Protein AF-A0A2P4SEN1-F1 (afdb_monomer_lite)

Foldseek 3Di:
DDPDDPVVVVVVVVVVVVVVVVVVVVVVVVVPPPPPCVLQPVVVVVLVVLLVVLLVVLCCVVPVVCCVVPVDHPVVCNVQVSLLRSLLVSLVVLVCLLCVLVVVLVVVCVVVVHPPDDDPPVSVSSNSSSVNSNVSSVVSVVVSVVSVVCVCVDPVVVVVVVVVVVVVD

Structure (mmCIF, N/CA/C/O backbone):
data_AF-A0A2P4SEN1-F1
#
_entry.id   AF-A0A2P4SEN1-F1
#
loop_
_atom_site.group_PDB
_atom_site.id
_atom_site.type_symbol
_atom_site.label_atom_id
_atom_site.label_alt_id
_atom_site.label_comp_id
_atom_site.label_asym_id
_atom_site.label_entity_id
_atom_site.label_seq_id
_atom_site.pdbx_PDB_ins_code
_atom_site.Cartn_x
_atom_site.Cartn_y
_atom_site.Cartn_z
_atom_site.occupancy
_atom_site.B_iso_or_equiv
_atom_site.auth_seq_id
_atom_site.auth_comp_id
_atom_site.auth_asym_id
_atom_site.auth_atom_id
_atom_site.pdbx_PDB_model_num
ATOM 1 N N . MET A 1 1 ? 15.070 -34.189 72.866 1.00 40.97 1 MET A N 1
ATOM 2 C CA . MET A 1 1 ? 15.063 -32.710 72.913 1.00 40.97 1 MET A CA 1
ATOM 3 C C . MET A 1 1 ? 16.280 -32.234 72.137 1.00 40.97 1 MET A C 1
ATOM 5 O O . MET A 1 1 ? 17.375 -32.249 72.677 1.00 40.97 1 MET A O 1
ATOM 9 N N . GLN A 1 2 ? 16.125 -31.965 70.842 1.00 49.47 2 GLN A N 1
ATOM 10 C CA . GLN A 1 2 ? 17.234 -31.568 69.974 1.00 49.47 2 GLN A CA 1
ATOM 11 C C . GLN A 1 2 ? 17.198 -30.042 69.887 1.00 49.47 2 GLN A C 1
ATOM 13 O O . GLN A 1 2 ? 16.281 -29.474 69.301 1.00 49.47 2 GLN A O 1
ATOM 18 N N . VAL A 1 3 ? 18.120 -29.394 70.599 1.00 51.97 3 VAL A N 1
ATOM 19 C CA . VAL A 1 3 ? 18.270 -27.937 70.616 1.00 51.97 3 VAL A CA 1
ATOM 20 C C . VAL A 1 3 ? 18.728 -27.529 69.222 1.00 51.97 3 VAL A C 1
ATOM 22 O O . VAL A 1 3 ? 19.874 -27.756 68.847 1.00 51.97 3 VAL A O 1
ATOM 25 N N . THR A 1 4 ? 17.808 -27.001 68.422 1.00 56.69 4 THR A N 1
ATOM 26 C CA . THR A 1 4 ? 18.120 -26.416 67.117 1.00 56.69 4 THR A CA 1
ATOM 27 C C . THR A 1 4 ? 19.054 -25.234 67.351 1.00 56.69 4 THR A C 1
ATOM 29 O O . THR A 1 4 ? 18.679 -24.268 68.021 1.00 56.69 4 THR A O 1
ATOM 32 N N . ASN A 1 5 ? 20.286 -25.339 66.857 1.00 60.53 5 ASN A N 1
ATOM 33 C CA . ASN A 1 5 ? 21.314 -24.328 67.048 1.00 60.53 5 ASN A CA 1
ATOM 34 C C . ASN A 1 5 ? 20.894 -23.019 66.344 1.00 60.53 5 ASN A C 1
ATOM 36 O O . ASN A 1 5 ? 20.576 -23.046 65.152 1.00 60.53 5 ASN A O 1
ATOM 40 N N . PRO A 1 6 ? 20.929 -21.857 67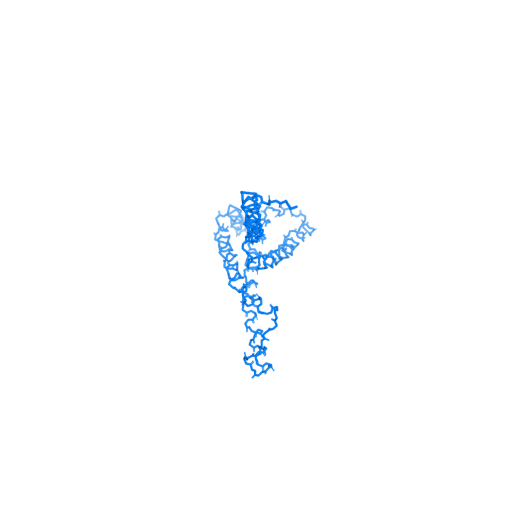.026 1.00 62.50 6 PRO A N 1
ATOM 41 C CA . PRO A 1 6 ? 20.552 -20.571 66.437 1.00 62.50 6 PRO A CA 1
ATOM 42 C C . PRO A 1 6 ? 21.274 -20.202 65.119 1.00 62.50 6 PRO A C 1
ATOM 44 O O . PRO A 1 6 ? 20.610 -19.632 64.250 1.00 62.50 6 PRO A O 1
ATOM 47 N N . PRO A 1 7 ? 22.569 -20.531 64.885 1.00 65.44 7 PRO A N 1
ATOM 48 C CA . PRO A 1 7 ? 23.217 -20.213 63.607 1.00 65.44 7 PRO A CA 1
ATOM 49 C C . PRO A 1 7 ? 22.663 -21.012 62.420 1.00 65.44 7 PRO A C 1
ATOM 51 O O . PRO A 1 7 ? 22.701 -20.533 61.291 1.00 65.44 7 PRO A O 1
ATOM 54 N N . GLU A 1 8 ? 22.124 -22.207 62.657 1.00 65.56 8 GLU A N 1
ATOM 55 C CA . GLU A 1 8 ? 21.628 -23.096 61.603 1.00 65.56 8 GLU A CA 1
ATOM 56 C C . GLU A 1 8 ? 20.273 -22.614 61.068 1.00 65.56 8 GLU A C 1
ATOM 58 O O . GLU A 1 8 ? 20.039 -22.592 59.861 1.00 65.56 8 GLU A O 1
ATOM 63 N N . VAL A 1 9 ? 19.420 -22.102 61.963 1.00 67.94 9 VAL A N 1
ATOM 64 C CA . VAL A 1 9 ? 18.144 -21.460 61.606 1.00 67.94 9 VAL A CA 1
ATOM 65 C C . VAL A 1 9 ? 18.388 -20.165 60.827 1.00 67.94 9 VAL A C 1
ATOM 67 O O . VAL A 1 9 ? 17.718 -19.909 59.827 1.00 67.94 9 VAL A O 1
ATOM 70 N N . ALA A 1 10 ? 19.385 -19.374 61.235 1.00 70.94 10 ALA A N 1
ATOM 71 C CA . ALA A 1 10 ? 19.785 -18.173 60.507 1.00 70.94 10 ALA A CA 1
ATOM 72 C C . ALA A 1 10 ? 20.350 -18.508 59.114 1.00 70.94 10 ALA A C 1
ATOM 74 O O . ALA A 1 10 ? 20.048 -17.814 58.144 1.00 70.94 10 ALA A O 1
ATOM 75 N N . ALA A 1 11 ? 21.132 -19.582 58.983 1.00 74.00 11 ALA A N 1
ATOM 76 C CA . ALA A 1 11 ? 21.651 -20.037 57.694 1.00 74.00 11 ALA A CA 1
ATOM 77 C C . ALA A 1 11 ? 20.528 -20.511 56.757 1.00 74.00 11 ALA A C 1
ATOM 79 O O . ALA A 1 11 ? 20.511 -20.137 55.585 1.00 74.00 11 ALA A O 1
ATOM 80 N N . LEU A 1 12 ? 19.557 -21.266 57.278 1.00 72.12 12 LEU A N 1
ATOM 81 C CA . LEU A 1 12 ? 18.404 -21.743 56.509 1.00 72.12 12 LEU A CA 1
ATOM 82 C C . LEU A 1 12 ? 17.520 -20.571 56.054 1.00 72.12 12 LEU A C 1
ATOM 84 O O . LEU A 1 12 ? 17.090 -20.532 54.903 1.00 72.12 12 LEU A O 1
ATOM 88 N N . PHE A 1 13 ? 17.326 -19.567 56.914 1.00 72.75 13 PHE A N 1
ATOM 89 C CA . PHE A 1 13 ? 16.603 -18.345 56.562 1.00 72.75 13 PHE A CA 1
ATOM 90 C C . PHE A 1 13 ? 17.307 -17.555 55.448 1.00 72.75 13 PHE A C 1
ATOM 92 O O . PHE A 1 13 ? 16.663 -17.157 54.480 1.00 72.75 13 PHE A O 1
ATOM 99 N N . ASN A 1 14 ? 18.634 -17.397 55.523 1.00 71.75 14 ASN A N 1
ATOM 100 C CA . ASN A 1 14 ? 19.416 -16.738 54.472 1.00 71.75 14 ASN A CA 1
ATOM 101 C C . ASN A 1 14 ? 19.393 -17.515 53.149 1.00 71.75 14 ASN A C 1
ATOM 103 O O . ASN A 1 14 ? 19.293 -16.905 52.088 1.00 71.75 14 ASN A O 1
ATOM 107 N N . LEU A 1 15 ? 19.442 -18.849 53.196 1.00 74.38 15 LEU A N 1
ATOM 108 C CA . LEU A 1 15 ? 19.364 -19.700 52.005 1.00 74.38 15 LEU A CA 1
ATOM 109 C C . LEU A 1 15 ? 17.976 -19.613 51.359 1.00 74.38 15 LEU A C 1
ATOM 111 O O . LEU A 1 15 ? 17.865 -19.479 50.143 1.00 74.38 15 LEU A O 1
ATOM 115 N N . HIS A 1 16 ? 16.919 -19.604 52.172 1.00 70.38 16 HIS A N 1
ATOM 116 C CA . HIS A 1 16 ? 15.551 -19.417 51.698 1.00 70.38 16 HIS A CA 1
ATOM 117 C C . HIS A 1 16 ? 15.334 -18.014 51.113 1.00 70.38 16 HIS A C 1
ATOM 119 O O . HIS A 1 16 ? 14.690 -17.866 50.076 1.00 70.38 16 HIS A O 1
ATOM 125 N N . GLN A 1 17 ? 15.903 -16.975 51.727 1.00 70.69 17 GLN A N 1
ATOM 126 C CA . GLN A 1 17 ? 15.833 -15.610 51.209 1.00 70.69 17 GLN A CA 1
ATOM 127 C C . GLN A 1 17 ? 16.632 -15.449 49.909 1.00 70.69 17 GLN A C 1
ATOM 129 O O . GLN A 1 17 ? 16.139 -14.821 48.975 1.00 70.69 17 GLN A O 1
ATOM 134 N N . ALA A 1 18 ? 17.814 -16.065 49.809 1.00 69.06 18 ALA A N 1
ATOM 135 C CA . ALA A 1 18 ? 18.614 -16.087 48.586 1.00 69.06 18 ALA A CA 1
ATOM 136 C C . ALA A 1 18 ? 17.903 -16.831 47.446 1.00 69.06 18 ALA A C 1
ATOM 138 O O . ALA A 1 18 ? 17.939 -16.362 46.313 1.00 69.06 18 ALA A O 1
ATOM 139 N N . HIS A 1 19 ? 17.216 -17.938 47.748 1.00 67.75 19 HIS A N 1
ATOM 140 C CA . HIS A 1 19 ? 16.415 -18.684 46.774 1.00 67.75 19 HIS A CA 1
ATOM 141 C C . HIS A 1 19 ? 15.200 -17.885 46.280 1.00 67.75 19 HIS A C 1
ATOM 143 O O . HIS A 1 19 ? 14.931 -17.843 45.087 1.00 67.75 19 HIS A O 1
ATOM 149 N N . ASN A 1 20 ? 14.470 -17.214 47.175 1.00 66.06 20 ASN A N 1
ATOM 150 C CA . ASN A 1 20 ? 13.340 -16.371 46.767 1.00 66.06 20 ASN A CA 1
ATOM 151 C C . ASN A 1 20 ? 13.801 -15.150 45.957 1.00 66.06 20 ASN A C 1
ATOM 153 O O . ASN A 1 20 ? 13.131 -14.746 45.009 1.00 66.06 20 ASN A O 1
ATOM 157 N N . PHE A 1 21 ? 14.945 -14.561 46.317 1.00 63.78 21 PHE A N 1
ATOM 158 C CA . PHE A 1 21 ? 15.522 -13.443 45.575 1.00 63.78 21 PHE A CA 1
ATOM 159 C C . PHE A 1 21 ? 15.972 -13.877 44.174 1.00 63.78 21 PHE A C 1
ATOM 161 O O . PHE A 1 21 ? 15.642 -13.205 43.201 1.00 63.78 21 PHE A O 1
ATOM 168 N N . SER A 1 22 ? 16.631 -15.034 44.051 1.00 60.19 22 SER A N 1
ATOM 169 C CA . SER A 1 22 ? 17.043 -15.575 42.753 1.00 60.19 22 SER A CA 1
ATOM 170 C C . SER A 1 22 ? 15.862 -16.027 41.891 1.00 60.19 22 SER A C 1
ATOM 172 O O . SER A 1 22 ? 15.910 -15.862 40.676 1.00 60.19 22 SER A O 1
ATOM 174 N N . GLU A 1 23 ? 14.776 -16.530 42.482 1.00 60.84 23 GLU A N 1
ATOM 175 C CA . GLU A 1 23 ? 13.536 -16.867 41.771 1.00 60.84 23 GLU A CA 1
ATOM 176 C C . GLU A 1 23 ? 12.804 -15.611 41.265 1.00 60.84 23 GLU A C 1
ATOM 178 O O . GLU A 1 23 ? 12.307 -15.588 40.135 1.00 60.84 23 GLU A O 1
ATOM 183 N N . PHE A 1 24 ? 12.807 -14.528 42.052 1.00 59.44 24 PHE A N 1
ATOM 184 C CA . PHE A 1 24 ? 12.276 -13.229 41.633 1.00 59.44 24 PHE A CA 1
ATOM 185 C C . PHE A 1 24 ? 13.112 -12.606 40.505 1.00 59.44 24 PHE A C 1
ATOM 187 O O . PHE A 1 24 ? 12.561 -12.118 39.516 1.00 59.44 24 PHE A O 1
ATOM 194 N N . GLU A 1 25 ? 14.440 -12.678 40.608 1.00 58.34 25 GLU A N 1
ATOM 195 C CA . GLU A 1 25 ? 15.371 -12.173 39.597 1.00 58.34 25 GLU A CA 1
ATOM 196 C C . GLU A 1 25 ? 15.287 -13.001 38.298 1.00 58.34 25 GLU A C 1
ATOM 198 O O . GLU A 1 25 ? 15.144 -12.428 37.217 1.00 58.34 25 GLU A O 1
ATOM 203 N N . TYR A 1 26 ? 15.188 -14.334 38.395 1.00 53.62 26 TYR A N 1
ATOM 204 C CA . TYR A 1 26 ? 14.959 -15.242 37.262 1.00 53.62 26 TYR A CA 1
ATOM 205 C C . TYR A 1 26 ? 13.600 -15.006 36.581 1.00 53.62 26 TYR A C 1
ATOM 207 O O . TYR A 1 26 ? 13.518 -14.959 35.352 1.00 53.62 26 TYR A O 1
ATOM 215 N N . SER A 1 27 ? 12.528 -14.774 37.349 1.00 51.94 27 SER A N 1
ATOM 216 C CA . SER A 1 27 ? 11.213 -14.425 36.792 1.00 51.94 27 SER A CA 1
ATOM 217 C C . SER A 1 27 ? 11.202 -13.043 36.127 1.00 51.94 27 SER A C 1
ATOM 219 O O . SER A 1 27 ? 10.448 -12.838 35.171 1.00 51.94 27 SER A O 1
ATOM 221 N N . SER A 1 28 ? 12.010 -12.094 36.610 1.00 54.78 28 SER A N 1
ATOM 222 C CA . SER A 1 28 ? 12.143 -10.764 36.005 1.00 54.78 28 SER A CA 1
ATOM 223 C C . SER A 1 28 ? 12.942 -10.796 34.693 1.00 54.78 28 SER A C 1
ATOM 225 O O . SER A 1 28 ? 12.513 -10.202 33.701 1.00 54.78 28 SER A O 1
ATOM 227 N N . GLU A 1 29 ? 14.014 -11.592 34.637 1.00 52.19 29 GLU A N 1
ATOM 228 C CA . GLU A 1 29 ? 14.819 -11.856 33.434 1.00 52.19 29 GLU A CA 1
ATOM 229 C C . GLU A 1 29 ? 14.007 -12.602 32.359 1.00 52.19 29 GLU A C 1
ATOM 231 O O . GLU A 1 29 ? 14.070 -12.281 31.172 1.00 52.19 29 GLU A O 1
ATOM 236 N N . GLN A 1 30 ? 13.147 -13.547 32.754 1.00 47.47 30 GLN A N 1
ATOM 237 C CA . GLN A 1 30 ? 12.322 -14.318 31.816 1.00 47.47 30 GLN A CA 1
ATOM 238 C C . GLN A 1 30 ? 11.199 -13.488 31.167 1.00 47.47 30 GLN A C 1
ATOM 240 O O . GLN A 1 30 ? 10.744 -13.807 30.063 1.00 47.47 30 GLN A O 1
ATOM 245 N N . HIS A 1 31 ? 10.771 -12.406 31.826 1.00 48.09 31 HIS A N 1
ATOM 246 C CA . HIS A 1 31 ? 9.810 -11.433 31.295 1.00 48.09 31 HIS A CA 1
ATOM 247 C C . HIS A 1 31 ? 10.484 -10.324 30.458 1.00 48.09 31 HIS A C 1
ATOM 249 O O . HIS A 1 31 ? 9.796 -9.554 29.786 1.00 48.09 31 HIS A O 1
ATOM 255 N N . TYR A 1 32 ? 11.822 -10.296 30.428 1.00 49.28 32 TYR A N 1
ATOM 256 C CA . TYR A 1 32 ? 12.652 -9.601 29.442 1.00 49.28 32 TYR A CA 1
ATOM 257 C C . TYR A 1 32 ? 13.004 -10.538 28.274 1.00 49.28 32 TYR A C 1
ATOM 259 O O . TYR A 1 32 ? 14.099 -10.522 27.716 1.00 49.28 32 TYR A O 1
ATOM 267 N N . LYS A 1 33 ? 12.048 -11.350 27.806 1.00 52.53 33 LYS A N 1
ATOM 268 C CA . LYS A 1 33 ? 12.091 -11.734 26.393 1.00 52.53 33 LYS A CA 1
ATOM 269 C C . LYS A 1 33 ? 11.905 -10.444 25.612 1.00 52.53 33 LYS A C 1
ATOM 271 O O . LYS A 1 33 ? 10.796 -9.933 25.515 1.00 52.53 33 LYS A O 1
ATOM 276 N N . GLN A 1 34 ? 13.025 -9.874 25.177 1.00 56.47 34 GLN A N 1
ATOM 277 C CA . GLN A 1 34 ? 13.114 -8.666 24.375 1.00 56.47 34 GLN A CA 1
ATOM 278 C C . GLN A 1 34 ? 12.204 -8.798 23.152 1.00 56.47 34 GLN A C 1
ATOM 280 O O . GLN A 1 34 ? 12.627 -9.245 22.086 1.00 56.47 34 GLN A O 1
ATOM 285 N N . ASP A 1 35 ? 10.948 -8.388 23.286 1.00 59.66 35 ASP A N 1
ATOM 286 C CA . ASP A 1 35 ? 10.106 -8.135 22.135 1.00 59.66 35 ASP A CA 1
ATOM 287 C C . ASP A 1 35 ? 10.697 -6.900 21.452 1.00 59.66 35 ASP A C 1
ATOM 289 O O . ASP A 1 35 ? 10.458 -5.750 21.837 1.00 59.66 35 ASP A O 1
ATOM 293 N N . LEU A 1 36 ? 11.550 -7.134 20.456 1.00 65.38 36 LEU A N 1
ATOM 294 C CA . LEU A 1 36 ? 12.086 -6.077 19.615 1.00 65.38 36 LEU A CA 1
ATOM 295 C C . LEU A 1 36 ? 10.921 -5.525 18.782 1.00 65.38 36 LEU A C 1
ATOM 297 O O . LEU A 1 36 ? 10.537 -6.092 17.763 1.00 65.38 36 LEU A O 1
ATOM 301 N N . PHE A 1 37 ? 10.355 -4.401 19.227 1.00 70.44 37 PHE A N 1
ATOM 302 C CA . PHE A 1 37 ? 9.262 -3.687 18.561 1.00 70.44 37 PHE A CA 1
ATOM 303 C C . PHE A 1 37 ? 7.925 -4.470 18.463 1.00 70.44 37 PHE A C 1
ATOM 305 O O . PHE A 1 37 ? 7.394 -4.650 17.362 1.00 70.44 37 PHE A O 1
ATOM 312 N N . PRO A 1 38 ? 7.257 -4.801 19.591 1.00 73.62 38 PRO A N 1
ATOM 313 C CA . PRO A 1 38 ? 6.048 -5.643 19.610 1.00 73.62 38 PRO A CA 1
ATOM 314 C C . PRO A 1 38 ? 4.897 -5.077 18.765 1.00 73.62 38 PRO A C 1
ATOM 316 O O . PRO A 1 38 ? 4.108 -5.802 18.161 1.00 73.62 38 PRO A O 1
ATOM 319 N N . ARG A 1 39 ? 4.813 -3.744 18.670 1.00 75.38 39 ARG A N 1
ATOM 320 C CA . ARG A 1 39 ? 3.777 -3.031 17.903 1.00 75.38 39 ARG A CA 1
ATOM 321 C C . ARG A 1 39 ? 4.027 -3.009 16.392 1.00 75.38 39 ARG A C 1
ATOM 323 O O . ARG A 1 39 ? 3.148 -2.576 15.652 1.00 75.38 39 ARG A O 1
ATOM 330 N N . TRP A 1 40 ? 5.206 -3.420 15.931 1.00 83.56 40 TRP A N 1
ATOM 331 C CA . TRP A 1 40 ? 5.604 -3.344 14.525 1.00 83.56 40 TRP A CA 1
ATOM 332 C C . TRP A 1 40 ? 5.454 -4.666 13.774 1.00 83.56 40 TRP A C 1
ATOM 334 O O . TRP A 1 40 ? 5.278 -4.631 12.558 1.00 83.56 40 TRP A O 1
ATOM 344 N N . HIS A 1 41 ? 5.446 -5.816 14.459 1.00 84.81 41 HIS A N 1
ATOM 345 C CA . HIS A 1 41 ? 5.351 -7.121 13.792 1.00 84.81 41 HIS A CA 1
ATOM 346 C C . HIS A 1 41 ? 4.104 -7.251 12.912 1.00 84.81 41 HIS A C 1
ATOM 348 O O . HIS A 1 41 ? 4.189 -7.733 11.786 1.00 84.81 41 HIS A O 1
ATOM 354 N N . MET A 1 42 ? 2.946 -6.792 13.395 1.00 85.44 42 MET A N 1
ATOM 355 C CA . MET A 1 42 ? 1.690 -6.888 12.645 1.00 85.44 42 MET A CA 1
ATOM 356 C C . MET A 1 42 ? 1.696 -5.998 11.383 1.00 85.44 42 MET A C 1
ATOM 358 O O . MET A 1 42 ? 1.501 -6.539 10.290 1.00 85.44 42 MET A O 1
ATOM 362 N N . PRO A 1 43 ? 1.987 -4.682 11.473 1.00 89.62 43 PRO A N 1
ATOM 363 C CA . PRO A 1 43 ? 2.147 -3.824 10.297 1.00 89.62 43 PRO A CA 1
ATOM 364 C C . PRO A 1 43 ? 3.209 -4.312 9.310 1.00 89.62 43 PRO A C 1
ATOM 366 O O . PRO A 1 43 ? 2.966 -4.295 8.105 1.00 89.62 43 PRO A O 1
ATOM 369 N N . LEU A 1 44 ? 4.362 -4.780 9.803 1.00 90.12 44 LEU A N 1
ATOM 370 C CA . LEU A 1 44 ? 5.451 -5.271 8.957 1.00 90.12 44 LEU A CA 1
ATOM 371 C C . LEU A 1 44 ? 5.062 -6.536 8.199 1.00 90.12 44 LEU A C 1
ATOM 373 O O . LEU A 1 44 ? 5.322 -6.619 7.001 1.00 90.12 44 LEU A O 1
ATOM 377 N N . LYS A 1 45 ? 4.397 -7.497 8.853 1.00 91.75 45 LYS A N 1
ATOM 378 C CA . LYS A 1 45 ? 3.893 -8.702 8.178 1.00 91.75 45 LYS A CA 1
ATOM 379 C C . LYS A 1 45 ? 2.904 -8.339 7.074 1.00 91.75 45 LYS A C 1
ATOM 381 O O . LYS A 1 45 ? 3.029 -8.845 5.966 1.00 91.75 45 LYS A O 1
ATOM 386 N N . ILE A 1 46 ? 1.964 -7.434 7.347 1.00 92.50 46 ILE A N 1
ATOM 387 C CA . ILE A 1 46 ? 0.973 -6.996 6.352 1.00 92.50 46 ILE A CA 1
ATOM 388 C C . ILE A 1 46 ? 1.655 -6.282 5.179 1.00 92.50 46 ILE A C 1
ATOM 390 O O . ILE A 1 46 ? 1.408 -6.629 4.027 1.00 92.50 46 ILE A O 1
ATOM 394 N N . ALA A 1 47 ? 2.555 -5.336 5.456 1.00 93.69 47 ALA A N 1
ATOM 395 C CA . ALA A 1 47 ? 3.309 -4.641 4.417 1.00 93.69 47 ALA A CA 1
ATOM 396 C C . ALA A 1 47 ? 4.169 -5.605 3.583 1.00 93.69 47 ALA A C 1
ATOM 398 O O . ALA A 1 47 ? 4.218 -5.479 2.361 1.00 93.69 47 ALA A O 1
ATOM 399 N N . SER A 1 48 ? 4.794 -6.597 4.222 1.00 93.25 48 SER A N 1
ATOM 400 C CA . SER A 1 48 ? 5.578 -7.641 3.557 1.00 93.25 48 SER A CA 1
ATOM 401 C C . SER A 1 48 ? 4.715 -8.495 2.627 1.00 93.25 48 SER A C 1
ATOM 403 O O . SER A 1 48 ? 5.083 -8.675 1.469 1.00 93.25 48 SER A O 1
ATOM 405 N N . VAL A 1 49 ? 3.538 -8.941 3.080 1.00 95.62 49 VAL A N 1
ATOM 406 C CA . VAL A 1 49 ? 2.597 -9.720 2.257 1.00 95.62 49 VAL A CA 1
ATOM 407 C C . VAL A 1 49 ? 2.104 -8.906 1.059 1.00 95.62 49 VAL A C 1
ATOM 409 O O . VAL A 1 49 ? 2.160 -9.392 -0.069 1.00 95.62 49 VAL A O 1
ATOM 412 N N . ILE A 1 50 ? 1.677 -7.656 1.270 1.00 94.62 50 ILE A N 1
ATOM 413 C CA . ILE A 1 50 ? 1.210 -6.774 0.186 1.00 94.62 50 ILE A CA 1
ATOM 414 C C . ILE A 1 50 ? 2.335 -6.530 -0.827 1.00 94.62 50 ILE A C 1
ATOM 416 O O . ILE A 1 50 ? 2.109 -6.611 -2.036 1.00 94.62 50 ILE A O 1
ATOM 420 N N . SER A 1 51 ? 3.552 -6.272 -0.343 1.00 92.94 51 SER A N 1
ATOM 421 C CA . SER A 1 51 ? 4.732 -6.080 -1.188 1.00 92.94 51 SER A CA 1
ATOM 422 C C . SER A 1 51 ? 5.058 -7.332 -1.999 1.00 92.94 51 SER A C 1
ATOM 424 O O . SER A 1 51 ? 5.220 -7.241 -3.214 1.00 92.94 51 SER A O 1
ATOM 426 N N . LEU A 1 52 ? 5.061 -8.509 -1.367 1.00 94.00 52 LEU A N 1
ATOM 427 C CA . LEU A 1 52 ? 5.337 -9.784 -2.025 1.00 94.00 52 LEU A CA 1
ATOM 428 C C . LEU A 1 52 ? 4.303 -10.100 -3.112 1.00 94.00 52 LEU A C 1
ATOM 430 O O . LEU A 1 52 ? 4.678 -10.436 -4.232 1.00 94.00 52 LEU A O 1
ATOM 434 N N . LEU A 1 53 ? 3.011 -9.947 -2.814 1.00 94.38 53 LEU A N 1
ATOM 435 C CA . LEU A 1 53 ? 1.942 -10.183 -3.788 1.00 94.38 53 LEU A CA 1
ATOM 436 C C . LEU A 1 53 ? 2.045 -9.225 -4.978 1.00 94.38 53 LEU A C 1
ATOM 438 O O . LEU A 1 53 ? 1.989 -9.655 -6.131 1.00 94.38 53 LEU A O 1
ATOM 442 N N . THR A 1 54 ? 2.261 -7.936 -4.708 1.00 92.56 54 THR A N 1
ATOM 443 C CA . THR A 1 54 ? 2.425 -6.918 -5.757 1.00 92.56 54 THR A CA 1
ATOM 444 C C . THR A 1 54 ? 3.671 -7.195 -6.599 1.00 92.56 54 THR A C 1
ATOM 446 O O . THR A 1 54 ? 3.642 -7.049 -7.823 1.00 92.56 54 THR A O 1
ATOM 449 N N . PHE A 1 55 ? 4.758 -7.638 -5.967 1.00 90.31 55 PHE A N 1
ATOM 450 C CA . PHE A 1 55 ? 5.999 -8.009 -6.636 1.00 90.31 55 PHE A CA 1
ATOM 451 C C . PHE A 1 55 ? 5.822 -9.227 -7.544 1.00 90.31 55 PHE A C 1
ATOM 453 O O . PHE A 1 55 ? 6.224 -9.167 -8.706 1.00 90.31 55 PHE A O 1
ATOM 460 N N . ILE A 1 56 ? 5.189 -10.299 -7.058 1.00 90.25 56 ILE A N 1
ATOM 461 C CA . ILE A 1 56 ? 4.912 -11.507 -7.850 1.00 90.25 56 ILE A CA 1
ATOM 462 C C . ILE A 1 56 ? 4.026 -11.155 -9.046 1.00 90.25 56 ILE A C 1
ATOM 464 O O . ILE A 1 56 ? 4.370 -11.485 -10.179 1.00 90.25 56 ILE A O 1
ATOM 468 N N . TYR A 1 57 ? 2.933 -10.423 -8.819 1.00 90.50 57 TYR A N 1
ATOM 469 C CA . TYR A 1 57 ? 2.022 -10.000 -9.883 1.00 90.50 57 TYR A CA 1
ATOM 470 C C . TYR A 1 57 ? 2.728 -9.152 -10.951 1.00 90.50 57 TYR A C 1
ATOM 472 O O . TYR A 1 57 ? 2.616 -9.420 -12.149 1.00 90.50 57 TYR A O 1
ATOM 480 N N . THR A 1 58 ? 3.503 -8.152 -10.523 1.00 88.56 58 THR A N 1
ATOM 481 C CA . THR A 1 58 ? 4.235 -7.272 -11.447 1.00 88.56 58 THR A CA 1
ATOM 482 C C . THR A 1 58 ? 5.316 -8.044 -12.200 1.00 88.56 58 THR A C 1
ATOM 484 O O . THR A 1 58 ? 5.479 -7.845 -13.399 1.00 88.56 58 THR A O 1
ATOM 487 N N . SER A 1 59 ? 6.011 -8.971 -11.537 1.00 83.75 59 SER A N 1
ATOM 488 C CA . SER A 1 59 ? 7.030 -9.817 -12.168 1.00 83.75 59 SER A CA 1
ATOM 489 C C . SER A 1 59 ? 6.424 -10.761 -13.206 1.00 83.75 59 SER A C 1
ATOM 491 O O . SER A 1 59 ? 6.942 -10.871 -14.315 1.00 83.75 59 SER A O 1
ATOM 493 N N . LEU A 1 60 ? 5.287 -11.391 -12.905 1.00 86.38 60 LEU A N 1
ATOM 494 C CA . LEU A 1 60 ? 4.565 -12.223 -13.870 1.00 86.38 60 LEU A CA 1
ATOM 495 C C . LEU A 1 60 ? 4.184 -11.421 -15.121 1.00 86.38 60 LEU A C 1
ATOM 497 O O . LEU A 1 60 ? 4.427 -11.858 -16.247 1.00 86.38 60 LEU A O 1
ATOM 501 N N . ARG A 1 61 ? 3.643 -10.216 -14.926 1.00 85.12 61 ARG A N 1
ATOM 502 C CA . ARG A 1 61 ? 3.170 -9.365 -16.020 1.00 85.12 61 ARG A CA 1
ATOM 503 C C . ARG A 1 61 ? 4.299 -8.749 -16.849 1.00 85.12 61 ARG A C 1
ATOM 505 O O . ARG A 1 61 ? 4.212 -8.734 -18.071 1.00 85.12 61 ARG A O 1
ATOM 512 N N . ASP A 1 62 ? 5.326 -8.204 -16.206 1.00 80.50 62 ASP A N 1
ATOM 513 C CA . ASP A 1 62 ? 6.362 -7.417 -16.887 1.00 80.50 62 ASP A CA 1
ATOM 514 C C . ASP A 1 62 ? 7.590 -8.245 -17.292 1.00 80.50 62 ASP A C 1
ATOM 516 O O . ASP A 1 62 ? 8.397 -7.773 -18.092 1.00 80.50 62 ASP A O 1
ATOM 520 N N . VAL A 1 63 ? 7.756 -9.454 -16.744 1.00 78.25 63 VAL A N 1
ATOM 521 C CA . VAL A 1 63 ? 8.909 -10.327 -17.023 1.00 78.25 63 VAL A CA 1
ATOM 522 C C . VAL A 1 63 ? 8.470 -11.595 -17.730 1.00 78.25 63 VAL A C 1
ATOM 524 O O . VAL A 1 63 ? 8.926 -11.859 -18.837 1.00 78.25 63 VAL A O 1
ATOM 527 N N . ILE A 1 64 ? 7.571 -12.366 -17.117 1.00 80.94 64 ILE A N 1
ATOM 528 C CA . ILE A 1 64 ? 7.233 -13.711 -17.603 1.00 80.94 64 ILE A CA 1
ATOM 529 C C . ILE A 1 64 ? 6.405 -13.634 -18.888 1.00 80.94 64 ILE A C 1
ATOM 531 O O . ILE A 1 64 ? 6.712 -14.327 -19.854 1.00 80.94 64 ILE A O 1
ATOM 535 N N . TYR A 1 65 ? 5.412 -12.746 -18.947 1.00 82.44 65 TYR A N 1
ATOM 536 C CA . TYR A 1 65 ? 4.608 -12.561 -20.156 1.00 82.44 65 TYR A CA 1
ATOM 537 C C . TYR A 1 65 ? 5.438 -12.171 -21.400 1.00 82.44 65 TYR A C 1
ATOM 539 O O . TYR A 1 65 ? 5.341 -12.876 -22.405 1.00 82.44 65 TYR A O 1
ATOM 547 N N . PRO A 1 66 ? 6.278 -11.111 -21.389 1.00 79.56 66 PRO A N 1
ATOM 548 C CA . PRO A 1 66 ? 7.089 -10.771 -22.560 1.00 79.56 66 PRO A CA 1
ATOM 549 C C . PRO A 1 66 ? 8.179 -11.804 -22.859 1.00 79.56 66 PRO A C 1
ATOM 551 O O . PRO A 1 66 ? 8.516 -11.986 -24.028 1.00 79.56 66 PRO A O 1
ATOM 554 N N . PHE A 1 67 ? 8.691 -12.503 -21.842 1.00 78.81 67 PHE A N 1
ATOM 555 C CA . PHE A 1 67 ? 9.624 -13.610 -22.042 1.00 78.81 67 PHE A CA 1
ATOM 556 C C . PHE A 1 67 ? 8.981 -14.731 -22.868 1.00 78.81 67 PHE A C 1
ATOM 558 O O . PHE A 1 67 ? 9.540 -15.134 -23.880 1.00 78.81 67 PHE A O 1
ATOM 565 N N . ILE A 1 68 ? 7.768 -15.164 -22.513 1.00 80.31 68 ILE A N 1
ATOM 566 C CA . ILE A 1 68 ? 7.056 -16.226 -23.241 1.00 80.31 68 ILE A CA 1
ATOM 567 C C . ILE A 1 68 ? 6.573 -15.738 -24.615 1.00 80.31 68 ILE A C 1
ATOM 569 O O . ILE A 1 68 ? 6.678 -16.461 -25.601 1.00 80.31 68 ILE A O 1
ATOM 573 N N . ALA A 1 69 ? 6.043 -14.515 -24.698 1.00 82.19 69 ALA A N 1
ATOM 574 C CA . ALA A 1 69 ? 5.403 -14.018 -25.916 1.00 82.19 69 ALA A CA 1
ATOM 575 C C . ALA A 1 69 ? 6.386 -13.525 -26.992 1.00 82.19 69 ALA A C 1
ATOM 577 O O . ALA A 1 69 ? 6.050 -13.549 -28.173 1.00 82.19 69 ALA A O 1
ATOM 578 N N . ARG A 1 70 ? 7.561 -13.007 -26.605 1.00 74.81 70 ARG A N 1
ATOM 579 C CA . ARG A 1 70 ? 8.512 -12.352 -27.528 1.00 74.81 70 ARG A CA 1
ATOM 580 C C . ARG A 1 70 ? 9.938 -12.901 -27.449 1.00 74.81 70 ARG A C 1
ATOM 582 O O . ARG A 1 70 ? 10.773 -12.474 -28.236 1.00 74.81 70 ARG A O 1
ATOM 589 N N . ASN A 1 71 ? 10.223 -13.818 -26.519 1.00 69.56 71 ASN A N 1
ATOM 590 C CA . ASN A 1 71 ? 11.549 -14.403 -26.282 1.00 69.56 71 ASN A CA 1
ATOM 591 C C . ASN A 1 71 ? 12.669 -13.360 -26.049 1.00 69.56 71 ASN A C 1
ATOM 593 O O . ASN A 1 71 ? 13.852 -13.633 -26.254 1.00 69.56 71 ASN A O 1
ATOM 597 N N . GLU A 1 72 ? 12.306 -12.145 -25.620 1.00 66.62 72 GLU A N 1
ATOM 598 C CA . GLU A 1 72 ? 13.254 -11.072 -25.320 1.00 66.62 72 GLU A CA 1
ATOM 599 C C . GLU A 1 72 ? 13.700 -11.145 -23.852 1.00 66.62 72 GLU A C 1
ATOM 601 O O . GLU A 1 72 ? 12.896 -11.044 -22.922 1.00 66.62 72 GLU A O 1
ATOM 606 N N . ASN A 1 73 ? 15.010 -11.249 -23.624 1.00 64.00 73 ASN A N 1
ATOM 607 C CA . ASN A 1 73 ? 15.599 -11.291 -22.284 1.00 64.00 73 ASN A CA 1
ATOM 608 C C . ASN A 1 73 ? 15.655 -9.891 -21.650 1.00 64.00 73 ASN A C 1
ATOM 610 O O . ASN A 1 73 ? 16.685 -9.215 -21.648 1.00 64.00 73 ASN A O 1
ATOM 614 N N . VAL A 1 74 ? 14.541 -9.442 -21.066 1.00 65.44 74 VAL A N 1
ATOM 615 C CA . VAL A 1 74 ? 14.425 -8.115 -20.427 1.00 65.44 74 VAL A CA 1
ATOM 616 C C . VAL A 1 74 ? 14.855 -8.096 -18.948 1.00 65.44 74 VAL A C 1
ATOM 618 O O . VAL A 1 74 ? 14.561 -7.144 -18.220 1.00 65.44 74 VAL A O 1
ATOM 621 N N . PHE A 1 75 ? 15.593 -9.118 -18.496 1.00 64.06 75 PHE A N 1
ATOM 622 C CA . PHE A 1 75 ? 15.939 -9.349 -17.087 1.00 64.06 75 PHE A CA 1
ATOM 623 C C . PHE A 1 75 ? 16.668 -8.174 -16.407 1.00 64.06 75 PHE A C 1
ATOM 625 O O . PHE A 1 75 ? 16.452 -7.894 -15.229 1.00 64.06 75 PHE A O 1
ATOM 632 N N . TYR A 1 76 ? 17.454 -7.393 -17.152 1.00 66.06 76 TYR A N 1
ATOM 633 C CA . TYR A 1 76 ? 18.156 -6.211 -16.627 1.00 66.06 76 TYR A CA 1
ATOM 634 C C . TYR A 1 76 ? 17.220 -5.053 -16.216 1.00 66.06 76 TYR A C 1
ATOM 636 O O . TYR A 1 76 ? 17.633 -4.132 -15.501 1.00 66.06 76 TYR A O 1
ATOM 644 N N . LYS A 1 77 ? 15.955 -5.063 -16.665 1.00 62.44 77 LYS A N 1
ATOM 645 C CA . LYS A 1 77 ? 14.943 -4.075 -16.255 1.00 62.44 77 LYS A CA 1
ATOM 646 C C . LYS A 1 77 ? 14.250 -4.458 -14.946 1.00 62.44 77 LYS A C 1
ATOM 648 O O . LYS A 1 77 ? 13.653 -3.573 -14.338 1.00 62.44 77 LYS A O 1
ATOM 653 N N . ILE A 1 78 ? 14.371 -5.706 -14.483 1.00 64.81 78 ILE A N 1
ATOM 654 C CA . ILE A 1 78 ? 13.601 -6.245 -13.350 1.00 64.81 78 ILE A CA 1
ATOM 655 C C . ILE A 1 78 ? 13.815 -5.441 -12.066 1.00 64.81 78 ILE A C 1
ATOM 657 O O . ILE A 1 78 ? 12.837 -4.887 -11.568 1.00 64.81 78 ILE A O 1
ATOM 661 N N . PRO A 1 79 ? 15.043 -5.252 -11.546 1.00 67.06 79 PRO A N 1
ATOM 662 C CA . PRO A 1 79 ? 15.203 -4.684 -10.208 1.00 67.06 79 PRO A CA 1
ATOM 663 C C . PRO A 1 79 ? 14.784 -3.218 -10.116 1.00 67.06 79 PRO A C 1
ATOM 665 O O . PRO A 1 79 ? 14.558 -2.718 -9.032 1.00 67.06 79 PRO A O 1
ATOM 668 N N . ILE A 1 80 ? 14.690 -2.497 -11.233 1.00 68.31 80 ILE A N 1
ATOM 669 C CA . ILE A 1 80 ? 14.420 -1.054 -11.207 1.00 68.31 80 ILE A CA 1
ATOM 670 C C . ILE A 1 80 ? 13.034 -0.728 -11.752 1.00 68.31 80 ILE A C 1
ATOM 672 O O . ILE A 1 80 ? 12.345 0.108 -11.176 1.00 68.31 80 ILE A O 1
ATOM 676 N N . LEU A 1 81 ? 12.577 -1.407 -12.806 1.00 69.25 81 LEU A N 1
ATOM 677 C CA . LEU A 1 81 ? 11.246 -1.166 -13.363 1.00 69.25 81 LEU A CA 1
ATOM 678 C C . LEU A 1 81 ? 10.147 -1.818 -12.512 1.00 69.25 81 LEU A C 1
ATOM 680 O O . LEU A 1 81 ? 9.100 -1.208 -12.313 1.00 69.25 81 LEU A O 1
ATOM 684 N N . VAL A 1 82 ? 10.397 -3.021 -11.979 1.00 77.81 82 VAL A N 1
ATOM 685 C CA . VAL A 1 82 ? 9.435 -3.720 -11.111 1.00 77.81 82 VAL A CA 1
ATOM 686 C C . VAL A 1 82 ? 9.365 -3.025 -9.757 1.00 77.81 82 VAL A C 1
ATOM 688 O O . VAL A 1 82 ? 8.275 -2.691 -9.305 1.00 77.81 82 VAL A O 1
ATOM 691 N N . ILE A 1 83 ? 10.512 -2.707 -9.144 1.00 83.50 83 ILE A N 1
ATOM 692 C CA . ILE A 1 83 ? 10.535 -2.008 -7.851 1.00 83.50 83 ILE A CA 1
ATOM 693 C C . ILE A 1 83 ? 9.850 -0.641 -7.961 1.00 83.50 83 ILE A C 1
ATOM 695 O O . ILE A 1 83 ? 8.996 -0.336 -7.134 1.00 83.50 83 ILE A O 1
ATOM 699 N N . ASN A 1 84 ? 10.111 0.148 -9.011 1.00 85.06 84 ASN A N 1
ATOM 700 C CA . ASN A 1 84 ? 9.479 1.466 -9.136 1.00 85.06 84 ASN A CA 1
ATOM 701 C C . ASN A 1 84 ? 7.959 1.416 -9.410 1.00 85.06 84 ASN A C 1
ATOM 703 O O . ASN A 1 84 ? 7.288 2.433 -9.267 1.00 85.06 84 ASN A O 1
ATOM 707 N N . LYS A 1 85 ? 7.401 0.248 -9.761 1.00 86.94 85 LYS A N 1
ATOM 708 C CA . LYS A 1 85 ? 5.946 0.010 -9.800 1.00 86.94 85 LYS A CA 1
ATOM 709 C C . LYS A 1 85 ? 5.401 -0.514 -8.473 1.00 86.94 85 LYS A C 1
ATOM 711 O O . LYS A 1 85 ? 4.314 -0.120 -8.064 1.00 86.94 85 LYS A O 1
ATOM 716 N N . VAL A 1 86 ? 6.148 -1.380 -7.791 1.00 91.38 86 VAL A N 1
ATOM 717 C CA . VAL A 1 86 ? 5.732 -1.984 -6.517 1.00 91.38 86 VAL A CA 1
ATOM 718 C C . VAL A 1 86 ? 5.726 -0.945 -5.393 1.00 91.38 86 VAL A C 1
ATOM 720 O O . VAL A 1 86 ? 4.742 -0.854 -4.666 1.00 91.38 86 VAL A O 1
ATOM 723 N N . LEU A 1 87 ? 6.776 -0.123 -5.275 1.00 92.19 87 LEU A N 1
ATOM 724 C CA . LEU A 1 87 ? 6.911 0.882 -4.211 1.00 92.19 87 LEU A CA 1
ATOM 725 C C . LEU A 1 87 ? 5.696 1.830 -4.089 1.00 92.19 87 LEU A C 1
ATOM 727 O O . LEU A 1 87 ? 5.144 1.916 -2.988 1.00 92.19 87 LEU A O 1
ATOM 731 N N . PRO A 1 88 ? 5.225 2.513 -5.157 1.00 94.25 88 PRO A N 1
ATOM 732 C CA . PRO A 1 88 ? 4.078 3.414 -5.046 1.00 94.25 88 PRO A CA 1
ATOM 733 C C . PRO A 1 88 ? 2.774 2.673 -4.740 1.00 94.25 88 PRO A C 1
ATOM 735 O O . PRO A 1 88 ? 1.977 3.162 -3.943 1.00 94.25 88 PRO A O 1
ATOM 738 N N . VAL A 1 89 ? 2.563 1.482 -5.312 1.00 94.94 89 VAL A N 1
ATOM 739 C CA . VAL A 1 89 ? 1.356 0.672 -5.066 1.00 94.94 89 VAL A CA 1
ATOM 740 C C . VAL A 1 89 ? 1.293 0.214 -3.609 1.00 94.94 89 VAL A C 1
ATOM 742 O O . VAL A 1 89 ? 0.250 0.327 -2.964 1.00 94.94 89 VAL A O 1
ATOM 745 N N . VAL A 1 90 ? 2.412 -0.251 -3.052 1.00 95.38 90 VAL A N 1
ATOM 746 C CA . VAL A 1 90 ? 2.497 -0.624 -1.634 1.00 95.38 90 VAL A CA 1
ATOM 747 C C . VAL A 1 90 ? 2.285 0.607 -0.751 1.00 95.38 90 VAL A C 1
ATOM 749 O O . VAL A 1 90 ? 1.501 0.549 0.194 1.00 95.38 90 VAL A O 1
ATOM 752 N N . SER A 1 91 ? 2.914 1.739 -1.085 1.00 96.25 91 SER A N 1
ATOM 753 C CA . SER A 1 91 ? 2.771 2.993 -0.339 1.00 96.25 91 SER A CA 1
ATOM 754 C C . SER A 1 91 ? 1.315 3.465 -0.257 1.00 96.25 91 SER A C 1
ATOM 756 O O . SER A 1 91 ? 0.807 3.668 0.851 1.00 96.25 91 SER A O 1
ATOM 758 N N . ILE A 1 92 ? 0.617 3.579 -1.394 1.00 96.38 92 ILE A N 1
ATOM 759 C CA . ILE A 1 92 ? -0.776 4.048 -1.426 1.00 96.38 92 ILE A CA 1
ATOM 760 C C . ILE A 1 92 ? -1.731 3.053 -0.759 1.00 96.38 92 ILE A C 1
ATOM 762 O O . ILE A 1 92 ? -2.657 3.464 -0.064 1.00 96.38 92 ILE A O 1
ATOM 766 N N . THR A 1 93 ? -1.476 1.747 -0.888 1.00 96.31 93 THR A N 1
ATOM 767 C CA . THR A 1 93 ? -2.285 0.711 -0.225 1.00 96.31 93 THR A CA 1
ATOM 768 C C . THR A 1 93 ? -2.147 0.798 1.292 1.00 96.31 93 THR A C 1
ATOM 770 O O . THR A 1 93 ? -3.143 0.765 2.013 1.00 96.31 93 THR A O 1
ATOM 773 N N . LEU A 1 94 ? -0.922 0.966 1.800 1.00 94.81 94 LEU A N 1
ATOM 774 C CA . LEU A 1 94 ? -0.687 1.161 3.230 1.00 94.81 94 LEU A CA 1
ATOM 775 C C . LEU A 1 94 ? -1.323 2.460 3.730 1.00 94.81 94 LEU A C 1
ATOM 777 O O . LEU A 1 94 ? -1.903 2.460 4.813 1.00 94.81 94 LEU A O 1
ATOM 781 N N . LEU A 1 95 ? -1.279 3.535 2.937 1.00 96.38 95 LEU A N 1
ATOM 782 C CA . LEU A 1 95 ? -1.953 4.791 3.265 1.00 96.38 95 LEU A CA 1
ATOM 783 C C . LEU A 1 95 ? -3.471 4.596 3.358 1.00 96.38 95 LEU A C 1
ATOM 785 O O . LEU A 1 95 ? -4.092 5.036 4.322 1.00 96.38 95 LEU A O 1
ATOM 789 N N . ALA A 1 96 ? -4.070 3.872 2.413 1.00 96.38 96 ALA A N 1
ATOM 790 C CA . ALA A 1 96 ? -5.489 3.534 2.460 1.00 96.38 96 ALA A CA 1
ATOM 791 C C . ALA A 1 96 ? -5.841 2.738 3.732 1.00 96.38 96 ALA A C 1
ATOM 793 O O . ALA A 1 96 ? -6.831 3.049 4.396 1.00 96.38 96 ALA A O 1
ATOM 794 N N . LEU A 1 97 ? -4.995 1.785 4.142 1.00 94.19 97 LEU A N 1
ATOM 795 C CA . LEU A 1 97 ? -5.169 1.019 5.386 1.00 94.19 97 LEU A CA 1
ATOM 796 C C . LEU A 1 97 ? -5.058 1.867 6.666 1.00 94.19 97 LEU A C 1
ATOM 798 O O . LEU A 1 97 ? -5.544 1.433 7.712 1.00 94.19 97 LEU A O 1
ATOM 802 N N . VAL A 1 98 ? -4.453 3.058 6.617 1.00 96.19 98 VAL A N 1
ATOM 803 C CA . VAL A 1 98 ? -4.454 4.010 7.745 1.00 96.19 98 VAL A CA 1
ATOM 804 C C . VAL A 1 98 ? -5.841 4.623 7.941 1.00 96.19 98 VAL A C 1
ATOM 806 O O . VAL A 1 98 ? -6.296 4.759 9.080 1.00 96.19 98 VAL A O 1
ATOM 809 N N . TYR A 1 99 ? -6.516 4.988 6.849 1.00 95.31 99 TYR A N 1
ATOM 810 C CA . TYR A 1 99 ? -7.793 5.709 6.888 1.00 95.31 99 TYR A CA 1
ATOM 811 C C . TYR A 1 99 ? -9.017 4.785 6.931 1.00 95.31 99 TYR A C 1
ATOM 813 O O . TYR A 1 99 ? -10.019 5.125 7.564 1.00 95.31 99 TYR A O 1
ATOM 821 N N . LEU A 1 100 ? -8.923 3.592 6.339 1.00 94.62 100 LEU A N 1
ATOM 822 C CA . LEU A 1 100 ? -9.995 2.596 6.293 1.00 94.62 100 LEU A CA 1
ATOM 823 C C . LEU A 1 100 ? -10.621 2.247 7.664 1.00 94.62 100 LEU A C 1
ATOM 825 O O . LEU A 1 100 ? -11.850 2.280 7.761 1.00 94.62 100 LEU A O 1
ATOM 829 N N . PRO A 1 101 ? -9.864 1.985 8.752 1.00 93.50 101 PRO A N 1
ATOM 830 C CA . PRO A 1 101 ? -10.472 1.677 10.049 1.00 93.50 101 PRO A CA 1
ATOM 831 C C . PRO A 1 101 ? -11.244 2.862 10.643 1.00 93.50 101 PRO A C 1
ATOM 833 O O . PRO A 1 101 ? -12.191 2.647 11.393 1.00 93.50 101 PRO A O 1
ATOM 836 N N . GLY A 1 102 ? -10.885 4.104 10.294 1.00 92.81 102 GLY A N 1
ATOM 837 C CA . GLY A 1 102 ? -11.617 5.296 10.728 1.00 92.81 102 GLY A CA 1
ATOM 838 C C . GLY A 1 102 ? -13.001 5.392 10.085 1.00 92.81 102 GLY A C 1
ATOM 839 O O . GLY A 1 102 ? -13.980 5.675 10.770 1.00 92.81 102 GLY A O 1
ATOM 840 N N . ILE A 1 103 ? -13.092 5.076 8.790 1.00 94.56 103 ILE A N 1
ATOM 841 C CA . ILE A 1 103 ? -14.366 5.029 8.058 1.00 94.56 103 ILE A CA 1
ATOM 842 C C . ILE A 1 103 ? -15.247 3.901 8.608 1.00 94.56 103 ILE A C 1
ATOM 844 O O . ILE A 1 103 ? -16.427 4.113 8.881 1.00 94.56 103 ILE A O 1
ATOM 848 N N . LEU A 1 104 ? -14.666 2.720 8.847 1.00 93.06 104 LEU A N 1
ATOM 849 C CA . LEU A 1 104 ? -15.382 1.599 9.463 1.00 93.06 104 LEU A CA 1
ATOM 850 C C . LEU A 1 104 ? -15.884 1.954 10.868 1.00 93.06 104 LEU A C 1
ATOM 852 O O . LEU A 1 104 ? -17.033 1.667 11.194 1.00 93.06 104 LEU A O 1
ATOM 856 N N . ALA A 1 105 ? -15.059 2.612 11.686 1.00 91.94 105 ALA A N 1
ATOM 857 C CA . ALA A 1 105 ? -15.449 3.068 13.017 1.00 91.94 105 ALA A CA 1
ATOM 858 C C . ALA A 1 105 ? -16.640 4.039 12.966 1.00 91.94 105 ALA A C 1
ATOM 860 O O . ALA A 1 105 ? -17.582 3.871 13.740 1.00 91.94 105 ALA A O 1
ATOM 861 N N . ALA A 1 106 ? -16.639 4.995 12.032 1.00 91.81 106 ALA A N 1
ATOM 862 C CA . ALA A 1 106 ? -17.768 5.900 11.820 1.00 91.81 106 ALA A CA 1
ATOM 863 C C . ALA A 1 106 ? -19.035 5.146 11.373 1.00 91.81 106 ALA A C 1
ATOM 865 O O . ALA A 1 106 ? -20.112 5.377 11.918 1.00 91.81 106 ALA A O 1
ATOM 866 N N . GLY A 1 107 ? -18.908 4.184 10.452 1.00 92.12 107 GLY A N 1
ATOM 867 C CA . GLY A 1 107 ? -20.020 3.327 10.029 1.00 92.12 107 GLY A CA 1
ATOM 868 C C . GLY A 1 107 ? -20.623 2.522 11.186 1.00 92.12 107 GLY A C 1
ATOM 869 O O . GLY A 1 107 ? -21.840 2.493 11.349 1.00 92.12 107 GLY A O 1
ATOM 870 N N . PHE A 1 108 ? -19.784 1.938 12.047 1.00 90.69 108 PHE A N 1
ATOM 871 C CA . PHE A 1 108 ? -20.243 1.247 13.256 1.00 90.69 108 PHE A CA 1
ATOM 872 C C . PHE A 1 108 ? -20.929 2.193 14.248 1.00 90.69 108 PHE A C 1
ATOM 874 O O . PHE A 1 108 ? -21.945 1.823 14.835 1.00 90.69 108 PHE A O 1
ATOM 881 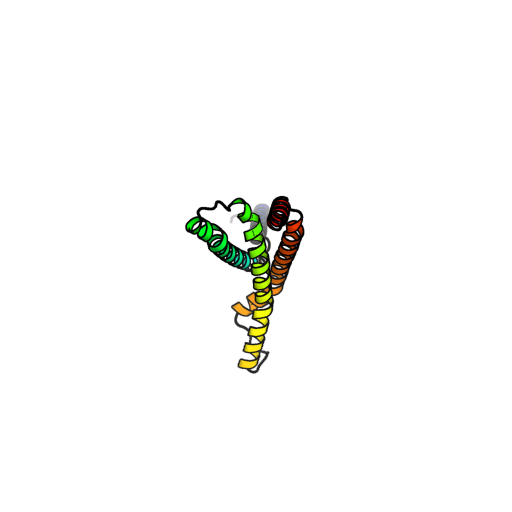N N . GLN A 1 109 ? -20.399 3.404 14.437 1.00 91.88 109 GLN A N 1
ATOM 882 C CA . GLN A 1 109 ? -21.009 4.407 15.315 1.00 91.88 109 GLN A CA 1
ATOM 883 C C . GLN A 1 109 ? -22.399 4.827 14.825 1.00 91.88 109 GLN A C 1
ATOM 885 O O . GLN A 1 109 ? -23.315 4.924 15.639 1.00 91.88 109 GLN A O 1
ATOM 890 N N . LEU A 1 110 ? -22.573 5.017 13.513 1.00 92.50 110 LEU A N 1
ATOM 891 C CA . LEU A 1 110 ? -23.871 5.328 12.911 1.00 92.50 110 LEU A CA 1
ATOM 892 C C . LEU A 1 110 ? -24.839 4.143 12.997 1.00 92.50 110 LEU A C 1
ATOM 894 O O . LEU A 1 110 ? -25.985 4.329 13.390 1.00 92.50 110 LEU A O 1
ATOM 898 N N . TYR A 1 111 ? -24.372 2.925 12.703 1.00 90.50 111 TYR A N 1
ATOM 899 C CA . TYR A 1 111 ? -25.196 1.714 12.762 1.00 90.50 111 TYR A CA 1
ATOM 900 C C . TYR A 1 111 ? -25.759 1.449 14.164 1.00 90.50 111 TYR A C 1
ATOM 902 O O . TYR A 1 111 ? -26.913 1.056 14.308 1.00 90.50 111 TYR A O 1
ATOM 910 N N . PHE A 1 112 ? -24.960 1.670 15.212 1.00 87.88 112 PHE A N 1
ATOM 911 C CA . PHE A 1 112 ? -25.408 1.470 16.592 1.00 87.88 112 PHE A CA 1
ATOM 912 C C . PHE A 1 112 ? -26.049 2.709 17.229 1.00 87.88 112 PHE A C 1
ATOM 914 O O . PHE A 1 112 ? -26.581 2.599 18.331 1.00 87.88 112 PHE A O 1
ATOM 921 N N . GLY A 1 113 ? -25.977 3.879 16.588 1.00 88.31 113 GLY A N 1
AT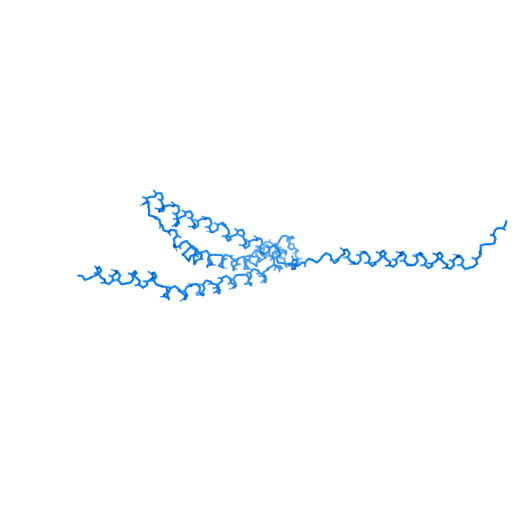OM 922 C CA . GLY A 1 113 ? -26.538 5.132 17.105 1.00 88.31 113 GLY A CA 1
ATOM 923 C C . GLY A 1 113 ? -25.894 5.642 18.401 1.00 88.31 113 GLY A C 1
ATOM 924 O O . GLY A 1 113 ? -26.424 6.546 19.040 1.00 88.31 113 GLY A O 1
ATOM 925 N N . THR A 1 114 ? -24.761 5.075 18.827 1.00 84.06 114 THR A N 1
ATOM 926 C CA . THR A 1 114 ? -24.078 5.460 20.068 1.00 84.06 114 THR A CA 1
ATOM 927 C C . THR A 1 114 ? -22.563 5.356 19.944 1.00 84.06 114 THR A C 1
ATOM 929 O O . THR A 1 114 ? -22.023 4.390 19.405 1.00 84.06 114 THR A O 1
ATOM 932 N N . LYS A 1 115 ? -21.859 6.344 20.507 1.00 84.62 115 LYS A N 1
ATOM 933 C CA . LYS A 1 115 ? -20.388 6.375 20.571 1.00 84.62 115 LYS A CA 1
ATOM 934 C C . LYS A 1 115 ? -19.802 5.504 21.685 1.00 84.62 115 LYS A C 1
ATOM 936 O O . LYS A 1 115 ? -18.597 5.280 21.708 1.00 84.62 115 LYS A O 1
ATOM 941 N N . TYR A 1 116 ? -20.632 5.061 22.630 1.00 78.88 116 TYR A N 1
ATOM 942 C CA . TYR A 1 116 ? -20.178 4.386 23.850 1.00 78.88 116 TYR A CA 1
ATOM 943 C C . TYR A 1 116 ? -20.018 2.873 23.681 1.00 78.88 116 TYR A C 1
ATOM 945 O O . TYR A 1 116 ? -19.466 2.206 24.555 1.00 78.88 116 TYR A O 1
ATOM 953 N N . LYS A 1 117 ? -20.482 2.310 22.559 1.00 82.44 117 LYS A N 1
ATOM 954 C CA . LYS A 1 117 ? -20.329 0.883 22.291 1.00 82.44 117 LYS A CA 1
ATOM 955 C C . LYS A 1 117 ? -18.885 0.577 21.904 1.00 82.44 117 LYS A C 1
ATOM 957 O O . LYS A 1 117 ? -18.335 1.169 20.978 1.00 82.44 117 LYS A O 1
ATOM 962 N N . ARG A 1 118 ? -18.276 -0.373 22.614 1.00 83.81 118 ARG A N 1
ATOM 963 C CA . ARG A 1 118 ? -16.896 -0.797 22.365 1.00 83.81 118 ARG A CA 1
ATOM 964 C C . ARG A 1 118 ? -16.775 -1.436 20.979 1.00 83.81 118 ARG A C 1
ATOM 966 O O . ARG A 1 118 ? -17.587 -2.283 20.608 1.00 83.81 118 ARG A O 1
ATOM 973 N N . PHE A 1 119 ? -15.749 -1.036 20.230 1.00 88.56 119 PHE A N 1
ATOM 974 C CA . PHE A 1 119 ? -15.428 -1.635 18.937 1.00 88.56 119 PHE A CA 1
ATOM 975 C C . PHE A 1 119 ? -14.987 -3.096 19.088 1.00 88.56 119 PHE A C 1
ATOM 977 O O . PHE A 1 119 ? -14.464 -3.481 20.140 1.00 88.56 119 PHE A O 1
ATOM 984 N N . PRO A 1 120 ? -15.156 -3.922 18.041 1.00 90.00 120 PRO A N 1
ATOM 985 C CA . PRO A 1 120 ? -14.626 -5.274 18.063 1.00 90.00 120 PRO A CA 1
ATOM 986 C C . PRO A 1 120 ? -13.093 -5.255 18.185 1.00 90.00 120 PRO A C 1
ATOM 988 O O . PRO A 1 120 ? -12.417 -4.389 17.627 1.00 90.00 120 PRO A O 1
ATOM 991 N N . LEU A 1 121 ? -12.534 -6.250 18.881 1.00 89.31 121 LEU A N 1
ATOM 992 C CA . LEU A 1 121 ? -11.105 -6.319 19.232 1.00 89.31 121 LEU A CA 1
ATOM 993 C C . LEU A 1 121 ? -10.148 -6.267 18.027 1.00 89.31 121 LEU A C 1
ATOM 995 O O . LEU A 1 121 ? -8.978 -5.920 18.181 1.00 89.31 121 LEU A O 1
ATOM 999 N N . TRP A 1 122 ? -10.597 -6.663 16.834 1.00 90.25 122 TRP A N 1
ATOM 1000 C CA . TRP A 1 122 ? -9.791 -6.571 15.613 1.00 90.25 122 TRP A CA 1
ATOM 1001 C C . TRP A 1 122 ? -9.680 -5.125 15.107 1.00 90.25 122 TRP A C 1
ATOM 1003 O O . TRP A 1 122 ? -8.597 -4.711 14.695 1.00 90.25 122 TRP A O 1
ATOM 1013 N N . LEU A 1 123 ? -10.759 -4.339 15.198 1.00 90.75 123 LEU A N 1
ATOM 1014 C CA . LEU A 1 123 ? -10.789 -2.945 14.753 1.00 90.75 123 LEU A CA 1
ATOM 1015 C C . LEU A 1 123 ? -10.001 -2.053 15.712 1.00 90.75 123 LEU A C 1
ATOM 1017 O O . LEU A 1 123 ? -9.262 -1.183 15.264 1.00 90.75 123 LEU A O 1
ATOM 1021 N N . ASP A 1 124 ? -10.097 -2.317 17.015 1.00 90.56 124 ASP A N 1
ATOM 1022 C CA . ASP A 1 124 ? -9.322 -1.610 18.039 1.00 90.56 124 ASP A CA 1
ATOM 1023 C C . ASP A 1 124 ? -7.806 -1.819 17.839 1.00 90.56 124 ASP A C 1
ATOM 1025 O O . ASP A 1 124 ? -7.030 -0.867 17.732 1.00 90.56 124 ASP A O 1
ATOM 1029 N N . ARG A 1 125 ? -7.377 -3.073 17.626 1.00 89.19 125 ARG A N 1
ATOM 1030 C CA . ARG A 1 125 ? -5.974 -3.394 17.299 1.00 89.19 125 ARG A CA 1
ATOM 1031 C C . ARG A 1 125 ? -5.496 -2.737 16.001 1.00 89.19 125 ARG A C 1
ATOM 1033 O O . ARG A 1 125 ? -4.354 -2.273 15.925 1.00 89.19 125 ARG A O 1
ATOM 1040 N N . TRP A 1 126 ? -6.353 -2.664 14.986 1.00 92.31 126 TRP A N 1
ATOM 1041 C CA . TRP A 1 126 ? -6.033 -1.977 13.735 1.00 92.31 126 TRP A CA 1
ATOM 1042 C C . TRP A 1 126 ? -5.921 -0.457 13.929 1.00 92.31 126 TRP A C 1
ATOM 1044 O O . TRP A 1 126 ? -4.942 0.149 13.489 1.00 92.31 126 TRP A O 1
ATOM 1054 N N . MET A 1 127 ? -6.847 0.154 14.669 1.00 90.69 127 MET A N 1
ATOM 1055 C CA . MET A 1 127 ? -6.834 1.579 15.017 1.00 90.69 127 MET A CA 1
ATOM 1056 C C . MET A 1 127 ? -5.546 1.998 15.739 1.00 90.69 127 MET A C 1
ATOM 1058 O O . MET A 1 127 ? -5.001 3.064 15.432 1.00 90.69 127 MET A O 1
ATOM 1062 N N . LEU A 1 128 ? -5.028 1.150 16.636 1.00 90.44 128 LEU A N 1
ATOM 1063 C CA . LEU A 1 128 ? -3.745 1.351 17.329 1.00 90.44 128 LEU A CA 1
ATOM 1064 C C . LEU A 1 128 ? -2.530 1.235 16.392 1.00 90.44 128 LEU A C 1
ATOM 1066 O O . LEU A 1 128 ? -1.500 1.871 16.618 1.00 90.44 128 LEU A O 1
ATOM 1070 N N . SER A 1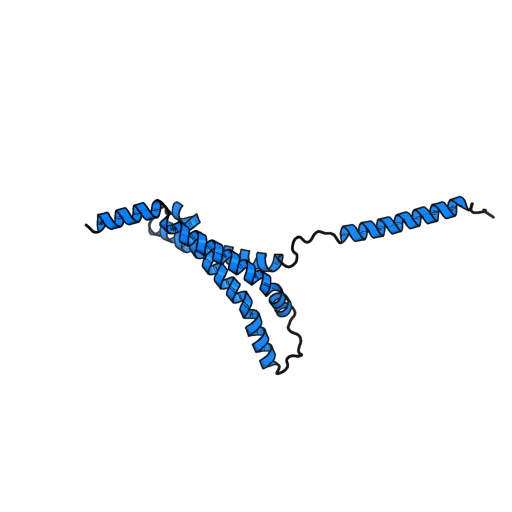 129 ? -2.650 0.459 15.315 1.00 91.19 129 SER A N 1
ATOM 1071 C CA . SER A 1 129 ? -1.568 0.203 14.354 1.00 91.19 129 SER A CA 1
ATOM 1072 C C . SER A 1 129 ? -1.434 1.281 13.268 1.00 91.19 129 SER A C 1
ATOM 1074 O O . SER A 1 129 ? -0.468 1.265 12.503 1.00 91.19 129 SER A O 1
ATOM 1076 N N . ARG A 1 130 ? -2.357 2.253 13.200 1.00 93.06 130 ARG A N 1
ATOM 1077 C CA . ARG A 1 130 ? -2.394 3.306 12.161 1.00 93.06 130 ARG A CA 1
ATOM 1078 C C . ARG A 1 130 ? -1.090 4.090 12.023 1.00 93.06 130 ARG A C 1
ATOM 1080 O O . ARG A 1 130 ? -0.649 4.334 10.905 1.00 93.06 130 ARG A O 1
ATOM 1087 N N . LYS A 1 131 ? -0.444 4.446 13.141 1.00 92.38 131 LYS A N 1
ATOM 1088 C CA . LYS A 1 131 ? 0.836 5.179 13.122 1.00 92.38 131 LYS A CA 1
ATOM 1089 C C . LYS A 1 131 ? 1.920 4.405 12.367 1.00 92.38 131 LYS A C 1
ATOM 1091 O O . LYS A 1 131 ? 2.669 4.997 11.598 1.00 92.38 131 LYS A O 1
ATOM 1096 N N . GLN A 1 132 ? 1.967 3.089 12.558 1.00 93.88 132 GLN A N 1
ATOM 1097 C CA . GLN A 1 132 ? 2.962 2.228 11.926 1.00 93.88 132 GLN A CA 1
ATOM 1098 C C . GLN A 1 132 ? 2.712 2.102 10.427 1.00 93.88 132 GLN A C 1
ATOM 1100 O O . GLN A 1 132 ? 3.636 2.269 9.638 1.00 93.88 132 GLN A O 1
ATOM 1105 N N . PHE A 1 133 ? 1.456 1.885 10.027 1.00 94.31 133 PHE A N 1
ATOM 1106 C CA . PHE A 1 133 ? 1.077 1.863 8.614 1.00 94.31 133 PHE A CA 1
ATOM 1107 C C . PHE A 1 133 ? 1.397 3.181 7.907 1.00 94.31 133 PHE A C 1
ATOM 1109 O O . PHE A 1 133 ? 1.923 3.154 6.798 1.00 94.31 133 PHE A O 1
ATOM 1116 N N . GLY A 1 134 ? 1.150 4.321 8.560 1.00 94.94 134 GLY A N 1
ATOM 1117 C CA . GLY A 1 134 ? 1.488 5.636 8.017 1.00 94.94 134 GLY A CA 1
ATOM 1118 C C . GLY A 1 134 ? 2.992 5.827 7.831 1.00 94.94 134 GLY A C 1
ATOM 1119 O O . GLY A 1 134 ? 3.426 6.285 6.778 1.00 94.94 134 GLY A O 1
ATOM 1120 N N . LEU A 1 135 ? 3.799 5.413 8.812 1.00 95.44 135 LEU A N 1
ATOM 1121 C CA . LEU A 1 135 ? 5.256 5.533 8.737 1.00 95.44 135 LEU A CA 1
ATOM 1122 C C . LEU A 1 135 ? 5.858 4.608 7.665 1.00 95.44 135 LEU A C 1
ATOM 1124 O O . LEU A 1 135 ? 6.717 5.035 6.896 1.00 95.44 135 LEU A O 1
ATOM 1128 N N . LEU A 1 136 ? 5.356 3.373 7.556 1.00 94.94 136 LEU A N 1
ATOM 1129 C CA . LEU A 1 136 ? 5.710 2.442 6.480 1.00 94.94 136 LEU A CA 1
ATOM 1130 C C . LEU A 1 136 ? 5.305 2.988 5.106 1.00 94.94 136 LEU A C 1
ATOM 1132 O O . LEU A 1 136 ? 6.114 2.982 4.183 1.00 94.94 136 LEU A O 1
ATOM 1136 N N . SER A 1 137 ? 4.080 3.500 4.970 1.00 96.12 137 SER A N 1
ATOM 1137 C CA . SER A 1 137 ? 3.599 4.116 3.729 1.00 96.12 137 SER A CA 1
ATOM 1138 C C . SER A 1 137 ? 4.499 5.270 3.283 1.00 96.12 137 SER A C 1
ATOM 1140 O O . SER A 1 137 ? 4.917 5.307 2.122 1.00 96.12 137 SER A O 1
ATOM 1142 N N . PHE A 1 138 ? 4.854 6.162 4.213 1.00 96.38 138 PHE A N 1
ATOM 1143 C CA . PHE A 1 138 ? 5.758 7.278 3.954 1.00 96.38 138 PHE A CA 1
ATOM 1144 C C . PHE A 1 138 ? 7.150 6.801 3.528 1.00 96.38 138 PHE A C 1
ATOM 1146 O O . PHE A 1 138 ? 7.690 7.294 2.541 1.00 96.38 138 PHE A O 1
ATOM 1153 N N . PHE A 1 139 ? 7.708 5.797 4.206 1.00 95.19 139 PHE A N 1
ATOM 1154 C CA . PHE A 1 139 ? 8.990 5.204 3.829 1.00 95.19 139 PHE A CA 1
ATOM 1155 C C . PHE A 1 139 ? 8.981 4.680 2.381 1.00 95.19 139 PHE A C 1
ATOM 1157 O O . PHE A 1 139 ? 9.862 5.027 1.592 1.00 95.19 139 PHE A O 1
ATOM 1164 N N . PHE A 1 140 ? 7.950 3.922 1.993 1.00 94.06 140 PHE A N 1
ATOM 1165 C CA . PHE A 1 140 ? 7.799 3.445 0.614 1.00 94.06 140 PHE A CA 1
ATOM 1166 C C . PHE A 1 140 ? 7.602 4.589 -0.394 1.00 94.06 140 PHE A C 1
ATOM 1168 O O . PHE A 1 140 ? 8.117 4.502 -1.509 1.00 94.06 140 PHE A O 1
ATOM 1175 N N . ALA A 1 141 ? 6.911 5.669 -0.012 1.00 95.62 141 ALA A N 1
ATOM 1176 C CA . ALA A 1 141 ? 6.743 6.855 -0.856 1.00 95.62 141 ALA A CA 1
ATOM 1177 C C . ALA A 1 141 ? 8.078 7.566 -1.113 1.00 95.62 141 ALA A C 1
ATOM 1179 O O . ALA A 1 141 ? 8.387 7.899 -2.256 1.00 95.62 141 ALA A O 1
ATOM 1180 N N . VAL A 1 142 ? 8.895 7.759 -0.071 1.00 95.38 142 VAL A N 1
ATOM 1181 C CA . VAL A 1 142 ? 10.228 8.367 -0.197 1.00 95.38 142 VAL A CA 1
ATOM 1182 C C . VAL A 1 142 ? 11.126 7.495 -1.065 1.00 95.38 142 VAL A C 1
ATOM 1184 O O . VAL A 1 142 ? 11.761 8.007 -1.986 1.00 95.38 142 VAL A O 1
ATOM 1187 N N . MET A 1 143 ? 11.125 6.175 -0.848 1.00 92.06 143 MET A N 1
ATOM 1188 C CA . MET A 1 143 ? 11.843 5.260 -1.734 1.00 92.06 143 MET A CA 1
ATOM 1189 C C . MET A 1 143 ? 11.371 5.414 -3.184 1.00 92.06 143 MET A C 1
ATOM 1191 O O . MET A 1 143 ? 12.200 5.584 -4.072 1.00 92.06 143 MET A O 1
ATOM 1195 N N . HIS A 1 144 ? 10.060 5.415 -3.441 1.00 93.94 144 HIS A N 1
ATOM 1196 C CA . HIS A 1 144 ? 9.524 5.614 -4.789 1.00 93.94 144 HIS A CA 1
ATOM 1197 C C . HIS A 1 144 ? 9.986 6.939 -5.417 1.00 93.94 144 HIS A C 1
ATOM 1199 O O . HIS A 1 144 ? 10.386 6.956 -6.585 1.00 93.94 144 HIS A O 1
ATOM 1205 N N . ALA A 1 145 ? 9.982 8.031 -4.649 1.00 92.44 145 ALA A N 1
ATOM 1206 C CA . ALA A 1 145 ? 10.453 9.332 -5.110 1.00 92.44 145 ALA A CA 1
ATOM 1207 C C . ALA A 1 145 ? 11.940 9.284 -5.492 1.00 92.44 145 ALA A C 1
ATOM 1209 O O . ALA A 1 145 ? 12.295 9.675 -6.604 1.00 92.44 145 ALA A O 1
ATOM 1210 N N . CYS A 1 146 ? 12.800 8.726 -4.635 1.00 90.62 146 CYS A N 1
ATOM 1211 C CA . CYS A 1 146 ? 14.222 8.548 -4.936 1.00 90.62 146 CYS A CA 1
ATOM 1212 C C . CYS A 1 146 ? 14.435 7.696 -6.198 1.00 90.62 146 CYS A C 1
ATOM 1214 O O . CYS A 1 146 ? 15.160 8.107 -7.102 1.00 90.62 146 CYS A O 1
ATOM 1216 N N . TYR A 1 147 ? 13.760 6.546 -6.307 1.00 86.06 147 TYR A N 1
ATOM 1217 C CA . TYR A 1 147 ? 13.866 5.664 -7.477 1.00 86.06 147 TYR A CA 1
ATOM 1218 C C . TYR A 1 147 ? 13.399 6.346 -8.771 1.00 86.06 147 TYR A C 1
ATOM 1220 O O . TYR A 1 147 ? 14.017 6.162 -9.823 1.00 86.06 147 TYR A O 1
ATOM 1228 N N . SER A 1 148 ? 12.346 7.160 -8.698 1.00 87.12 148 SER A N 1
ATOM 1229 C CA . SER A 1 148 ? 11.829 7.909 -9.845 1.00 87.12 148 SER A CA 1
ATOM 1230 C C . SER A 1 148 ? 12.759 9.051 -10.260 1.00 87.12 148 SER A C 1
ATOM 1232 O O . SER A 1 148 ? 13.001 9.231 -11.451 1.00 87.12 148 SER A O 1
ATOM 1234 N N . LEU A 1 149 ? 13.355 9.772 -9.306 1.00 86.75 149 LEU A N 1
ATOM 1235 C CA . LEU A 1 149 ? 14.321 10.841 -9.588 1.00 86.75 149 LEU A CA 1
ATOM 1236 C C . LEU A 1 149 ? 15.651 10.307 -10.142 1.00 86.75 149 LEU A C 1
ATOM 1238 O O . LEU A 1 149 ? 16.275 10.950 -10.984 1.00 86.75 149 LEU A O 1
ATOM 1242 N N . CYS A 1 150 ? 16.072 9.108 -9.734 1.00 83.50 150 CYS A N 1
ATOM 1243 C CA . CYS A 1 150 ? 17.263 8.454 -10.281 1.00 83.50 150 CYS A CA 1
ATOM 1244 C C . CYS A 1 150 ? 17.042 7.855 -11.683 1.00 83.50 150 CYS A C 1
ATOM 1246 O O . CYS A 1 150 ? 18.009 7.494 -12.358 1.00 83.50 150 CYS A O 1
ATOM 1248 N N . TYR A 1 151 ? 15.795 7.754 -12.151 1.00 74.62 151 TYR A N 1
ATOM 1249 C CA . TYR A 1 151 ? 15.455 7.186 -13.456 1.00 74.62 151 TYR A CA 1
ATOM 1250 C C . TYR A 1 151 ? 16.132 7.894 -14.655 1.00 74.62 151 TYR A C 1
ATOM 1252 O O . TYR A 1 151 ? 16.784 7.202 -15.445 1.00 74.62 151 TYR A O 1
ATOM 1260 N N . PRO A 1 152 ? 16.063 9.236 -14.810 1.00 72.38 152 PRO A N 1
ATOM 1261 C CA . PRO A 1 152 ? 16.717 9.952 -15.916 1.00 72.38 152 PRO A CA 1
ATOM 1262 C C . PRO A 1 152 ? 18.251 9.906 -15.871 1.00 72.38 152 PRO A C 1
ATOM 1264 O O . PRO A 1 152 ? 18.901 10.000 -16.911 1.00 72.38 152 PRO A O 1
ATOM 1267 N N . MET A 1 153 ? 18.852 9.708 -14.695 1.00 74.56 153 MET A N 1
ATOM 1268 C CA . MET A 1 153 ? 20.311 9.640 -14.531 1.00 74.56 153 MET A CA 1
ATOM 1269 C C . MET A 1 153 ? 20.919 8.356 -15.135 1.00 74.56 153 MET A C 1
ATOM 1271 O O . MET A 1 153 ? 22.136 8.213 -15.266 1.00 74.56 153 MET A O 1
ATOM 1275 N N . ARG A 1 154 ? 20.078 7.400 -15.543 1.00 75.44 154 ARG A N 1
ATOM 1276 C CA . ARG A 1 154 ? 20.492 6.067 -15.977 1.00 75.44 154 ARG A CA 1
ATOM 1277 C C . ARG A 1 154 ? 20.994 6.043 -17.424 1.00 75.44 154 ARG A C 1
ATOM 1279 O O . ARG A 1 154 ? 20.284 6.436 -18.350 1.00 75.44 154 ARG A O 1
ATOM 1286 N N . ARG A 1 155 ? 22.169 5.435 -17.653 1.00 74.25 155 ARG A N 1
ATOM 1287 C CA . ARG A 1 155 ? 22.733 5.204 -19.005 1.00 74.25 155 ARG A CA 1
ATOM 1288 C C . ARG A 1 155 ? 21.748 4.529 -19.966 1.00 74.25 155 ARG A C 1
ATOM 1290 O O . ARG A 1 155 ? 21.654 4.938 -21.115 1.00 74.25 155 ARG A O 1
ATOM 1297 N N . SER A 1 156 ? 20.964 3.555 -19.500 1.00 72.19 156 SER A N 1
ATOM 1298 C CA . SER A 1 156 ? 19.967 2.870 -20.338 1.00 72.19 156 SER A CA 1
ATOM 1299 C C . SER A 1 156 ? 18.881 3.804 -20.879 1.00 72.19 156 SER A C 1
ATOM 1301 O O . SER A 1 156 ? 18.372 3.576 -21.972 1.00 72.19 156 SER A O 1
ATOM 1303 N N . TYR A 1 157 ? 18.507 4.839 -20.117 1.00 72.12 157 TYR A N 1
ATOM 1304 C CA . TYR A 1 157 ? 17.551 5.844 -20.576 1.00 72.12 157 TYR A CA 1
ATOM 1305 C C . TYR A 1 157 ? 18.196 6.758 -21.620 1.00 72.12 157 TYR A C 1
ATOM 1307 O O . TYR A 1 157 ? 17.606 6.995 -22.668 1.00 72.12 157 TYR A O 1
ATOM 1315 N N . ARG A 1 158 ? 19.455 7.163 -21.396 1.00 78.81 158 ARG A N 1
ATOM 1316 C CA . ARG A 1 158 ? 20.235 7.955 -22.360 1.00 78.81 158 ARG A CA 1
ATOM 1317 C C . ARG A 1 158 ? 20.387 7.251 -23.712 1.00 78.81 158 ARG A C 1
ATOM 1319 O O . ARG A 1 158 ? 20.147 7.881 -24.732 1.00 78.81 158 ARG A O 1
ATOM 1326 N N . TYR A 1 159 ? 20.719 5.956 -23.731 1.00 79.19 159 TYR A N 1
ATOM 1327 C CA . TYR A 1 159 ? 20.831 5.193 -24.984 1.00 79.19 159 TYR A CA 1
ATOM 1328 C C . TYR A 1 159 ? 19.493 5.057 -25.718 1.00 79.19 159 TYR A C 1
ATOM 1330 O O . TYR A 1 159 ? 19.458 5.172 -26.939 1.00 79.19 159 TYR A O 1
ATOM 1338 N N . LYS A 1 160 ? 18.384 4.867 -24.989 1.00 80.50 160 LYS A N 1
ATOM 1339 C CA . LYS A 1 160 ? 17.043 4.867 -25.5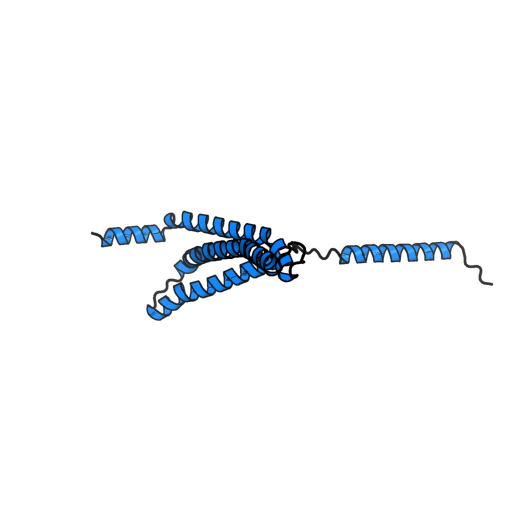93 1.00 80.50 160 LYS A CA 1
ATOM 1340 C C . LYS A 1 160 ? 16.684 6.215 -26.204 1.00 80.50 160 LYS A C 1
ATOM 1342 O O . LYS A 1 160 ? 16.178 6.238 -27.316 1.00 80.50 160 LYS A O 1
ATOM 1347 N N . LEU A 1 161 ? 16.961 7.307 -25.490 1.00 83.00 161 LEU A N 1
ATOM 1348 C CA . LEU A 1 161 ? 16.703 8.661 -25.975 1.00 83.00 161 LEU A CA 1
ATOM 1349 C C . LEU A 1 161 ? 17.486 8.937 -27.265 1.00 83.00 161 LEU A C 1
ATOM 1351 O O . LEU A 1 161 ? 16.925 9.463 -28.218 1.00 83.00 161 LEU A O 1
ATOM 1355 N N . LEU A 1 162 ? 18.757 8.517 -27.309 1.00 86.19 162 LEU A N 1
ATOM 1356 C CA . LEU A 1 162 ? 19.592 8.620 -28.505 1.00 86.19 162 LEU A CA 1
ATOM 1357 C C . LEU A 1 162 ? 19.006 7.807 -29.665 1.00 86.19 162 LEU A C 1
ATOM 1359 O O . LEU A 1 162 ? 18.879 8.323 -30.765 1.00 86.19 162 LEU A O 1
ATOM 1363 N N . ASN A 1 163 ? 18.613 6.554 -29.416 1.00 87.62 163 ASN A N 1
ATOM 1364 C CA . ASN A 1 163 ? 18.023 5.695 -30.442 1.00 87.62 163 ASN A CA 1
ATOM 1365 C C . ASN A 1 163 ? 16.698 6.258 -30.981 1.00 87.62 16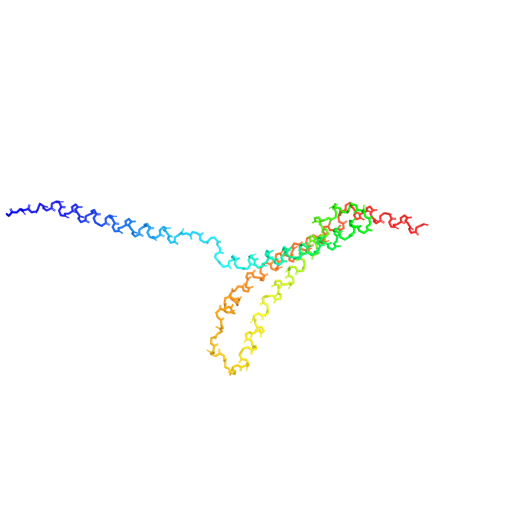3 ASN A C 1
ATOM 1367 O O . ASN A 1 163 ? 16.458 6.188 -32.178 1.00 87.62 163 ASN A O 1
ATOM 1371 N N . TRP A 1 164 ? 15.856 6.838 -30.119 1.00 89.12 164 TRP A N 1
ATOM 1372 C CA . TRP A 1 164 ? 14.640 7.535 -30.550 1.00 89.12 164 TRP A CA 1
ATOM 1373 C C . TRP A 1 164 ? 14.955 8.762 -31.402 1.00 89.12 164 TRP A C 1
ATOM 1375 O O . TRP A 1 164 ? 14.320 8.946 -32.432 1.00 89.12 164 TRP A O 1
ATOM 1385 N N . ALA A 1 165 ? 15.960 9.553 -31.016 1.00 88.31 165 ALA A N 1
ATOM 1386 C CA . ALA A 1 165 ? 16.403 10.695 -31.811 1.00 88.31 165 ALA A CA 1
ATOM 1387 C C . ALA A 1 165 ? 16.937 10.263 -33.189 1.00 88.31 165 ALA A C 1
ATOM 1389 O O . ALA A 1 165 ? 16.614 10.897 -34.185 1.00 88.31 165 ALA A O 1
ATOM 1390 N N . PHE A 1 166 ? 17.693 9.161 -33.261 1.00 88.56 166 PHE A N 1
ATOM 1391 C CA . PHE A 1 166 ? 18.181 8.602 -34.526 1.00 88.56 166 PHE A CA 1
ATOM 1392 C C . PHE A 1 166 ? 17.067 8.036 -35.414 1.00 88.56 166 PHE A C 1
ATOM 1394 O O . PHE A 1 166 ? 17.160 8.163 -36.622 1.00 88.56 166 PHE A O 1
ATOM 1401 N N . GLN A 1 167 ? 16.031 7.411 -34.844 1.00 88.44 167 GLN A N 1
ATOM 1402 C CA . GLN A 1 167 ? 14.902 6.855 -35.608 1.00 88.44 167 GLN A CA 1
ATOM 1403 C C . GLN A 1 167 ? 13.917 7.916 -36.119 1.00 88.44 167 GLN A C 1
ATOM 1405 O O . GLN A 1 167 ? 13.069 7.605 -36.950 1.00 88.44 167 GLN A O 1
ATOM 1410 N N . GLN A 1 168 ? 13.968 9.128 -35.566 1.00 86.44 168 GLN A N 1
ATOM 1411 C CA . GLN A 1 168 ? 13.083 10.228 -35.944 1.00 86.44 168 GLN A CA 1
ATOM 1412 C C . GLN A 1 168 ? 13.573 10.988 -37.192 1.00 86.44 168 GLN A C 1
ATOM 1414 O O . GLN A 1 168 ? 12.770 11.683 -37.815 1.00 86.44 168 GLN A O 1
ATOM 1419 N N . VAL A 1 169 ? 14.863 10.873 -37.528 1.00 78.62 169 VAL A N 1
ATOM 1420 C CA . VAL A 1 169 ? 15.500 11.451 -38.727 1.00 78.62 169 VAL A CA 1
ATOM 1421 C C . VAL A 1 169 ? 15.495 10.423 -39.849 1.00 78.62 169 VAL A C 1
ATOM 1423 O O . VAL A 1 169 ? 15.183 10.824 -40.989 1.00 78.62 169 VAL A O 1
#

Sequence (169 aa):
MQVTNPPEVAALFNLHQAHNFSEFEYSSEQHYKQDLFPRWHMPLKIASVISLLTFIYTSLRDVIYPFIARNENVFYKIPILVINKVLPVVSITLLALVYLPGILAAGFQLYFGTKYKRFPLWLDRWMLSRKQFGLLSFFFAVMHACYSLCYPMRRSYRYKLLNWAFQQV

pLDDT: mean 80.92, std 13.64, range [40.97, 96.38]

Organism: Bambusicola thoracicus (NCBI:txid9083)

Secondary structure (DSSP, 8-state):
-----HHHHHHHHHHHHHHHHHHHHHHHHHT----SSTTTHHHHHHHHHHHHHHHHHHHIIIIIHHHHHH----GGGIIIIIHHHHHHHHHHHHHHHHHHHHHHHHHHHHHHT-S-SPPPHHHHHHHHHHHHHHHHHHHHHHHHHHHHHTSTT-HHHHHHHHHHHHHH-

InterPro domains:
  IPR051267 STEAP family metalloreductases [PTHR14239] (12-169)

Radius of gyration: 30.11 Å; chains: 1; bounding box: 50×44×112 Å